Protein AF-A0A4Q2QPW8-F1 (afdb_monomer)

Structure (mmCIF, N/CA/C/O backbone):
data_AF-A0A4Q2QPW8-F1
#
_entry.id   AF-A0A4Q2QPW8-F1
#
loop_
_atom_site.group_PDB
_atom_site.id
_atom_site.type_symbol
_atom_site.label_atom_id
_atom_site.label_alt_id
_atom_site.label_comp_id
_atom_site.label_asym_id
_atom_site.label_entity_id
_atom_site.label_seq_id
_atom_site.pdbx_PDB_ins_code
_atom_site.Cartn_x
_atom_site.Cartn_y
_atom_site.Cartn_z
_atom_site.occupancy
_atom_site.B_iso_or_equiv
_atom_site.auth_seq_id
_atom_site.auth_comp_id
_atom_site.auth_asym_id
_atom_site.auth_atom_id
_atom_site.pdbx_PDB_model_num
ATOM 1 N N . GLN A 1 1 ? -15.067 -2.708 -13.803 1.00 52.34 1 GLN A N 1
ATOM 2 C CA . GLN A 1 1 ? -14.099 -1.640 -14.146 1.00 52.34 1 GLN A CA 1
ATOM 3 C C . GLN A 1 1 ? -12.640 -2.059 -13.933 1.00 52.34 1 GLN A C 1
ATOM 5 O O . GLN A 1 1 ? -11.863 -1.915 -14.859 1.00 52.34 1 GLN A O 1
ATOM 10 N N . ARG A 1 2 ? -12.245 -2.652 -12.794 1.00 60.88 2 ARG A N 1
ATOM 11 C CA . ARG A 1 2 ? -10.839 -3.057 -12.550 1.00 60.88 2 ARG A CA 1
ATOM 12 C C . ARG A 1 2 ? -10.347 -4.252 -13.390 1.00 60.88 2 ARG A C 1
ATOM 14 O O . ARG A 1 2 ? -9.218 -4.225 -13.860 1.00 60.88 2 ARG A O 1
ATOM 21 N N . LEU A 1 3 ? -11.216 -5.228 -13.690 1.00 66.75 3 LEU A N 1
ATOM 22 C CA . LEU A 1 3 ? -10.905 -6.308 -14.646 1.00 66.75 3 LEU A CA 1
ATOM 23 C C . LEU A 1 3 ? -10.571 -5.753 -16.044 1.00 66.75 3 LEU A C 1
ATOM 25 O O . LEU A 1 3 ? -9.703 -6.279 -16.724 1.00 66.75 3 LEU A O 1
ATOM 29 N N . LEU A 1 4 ? -11.215 -4.650 -16.446 1.00 75.75 4 LEU A N 1
ATOM 30 C CA . LEU A 1 4 ? -10.955 -3.996 -17.733 1.00 75.75 4 LEU A CA 1
ATOM 31 C C . LEU A 1 4 ? -9.576 -3.330 -17.767 1.00 75.75 4 LEU A C 1
ATOM 33 O O . LEU A 1 4 ? -8.960 -3.303 -18.822 1.00 75.75 4 LEU A O 1
ATOM 37 N N . ILE A 1 5 ? -9.074 -2.837 -16.629 1.00 81.75 5 ILE A N 1
ATOM 38 C CA . ILE A 1 5 ? -7.713 -2.288 -16.531 1.00 81.75 5 ILE A CA 1
ATOM 39 C C . ILE A 1 5 ? -6.691 -3.416 -16.688 1.00 81.75 5 ILE A C 1
ATOM 41 O O . ILE A 1 5 ? -5.742 -3.269 -17.447 1.00 81.75 5 ILE A O 1
ATOM 45 N N . LEU A 1 6 ? -6.913 -4.558 -16.029 1.00 81.38 6 LEU A N 1
ATOM 46 C CA . LEU A 1 6 ? -6.023 -5.714 -16.143 1.00 81.38 6 LEU A CA 1
ATOM 47 C C . LEU A 1 6 ? -6.029 -6.293 -17.566 1.00 81.38 6 LEU A C 1
ATOM 49 O O . LEU A 1 6 ? -4.974 -6.503 -18.153 1.00 81.38 6 LEU A O 1
ATOM 53 N N . VAL A 1 7 ? -7.214 -6.499 -18.146 1.00 85.00 7 VAL A N 1
ATOM 54 C CA . VAL A 1 7 ? -7.362 -6.971 -19.531 1.00 85.00 7 VAL A CA 1
ATOM 55 C C . VAL A 1 7 ? -6.758 -5.961 -20.507 1.00 85.00 7 VAL A C 1
ATOM 57 O O . VAL A 1 7 ? -6.032 -6.356 -21.413 1.00 85.00 7 VAL A O 1
ATOM 60 N N . GLY A 1 8 ? -6.989 -4.664 -20.295 1.00 86.50 8 GLY A N 1
ATOM 61 C CA . GLY A 1 8 ? -6.389 -3.595 -21.091 1.00 86.50 8 GLY A CA 1
ATOM 62 C C . GLY A 1 8 ? -4.863 -3.601 -21.025 1.00 86.50 8 GLY A C 1
ATOM 63 O O . GLY A 1 8 ? -4.219 -3.508 -22.064 1.00 86.50 8 GLY A O 1
ATOM 64 N N . LEU A 1 9 ? -4.283 -3.788 -19.836 1.00 88.81 9 LEU A N 1
ATOM 65 C CA . LEU A 1 9 ? -2.837 -3.916 -19.647 1.00 88.81 9 LEU A CA 1
ATOM 66 C C . LEU A 1 9 ? -2.285 -5.143 -20.385 1.00 88.81 9 LEU A C 1
ATOM 68 O O . LEU A 1 9 ? -1.299 -5.026 -21.103 1.00 88.81 9 LEU A O 1
ATOM 72 N N . ILE A 1 10 ? -2.940 -6.302 -20.255 1.00 88.19 10 ILE A N 1
ATOM 73 C CA . ILE A 1 10 ? -2.531 -7.543 -20.932 1.00 88.19 10 ILE A CA 1
ATOM 74 C C . ILE A 1 10 ? -2.551 -7.348 -22.450 1.00 88.19 10 ILE A C 1
ATOM 76 O O . ILE A 1 10 ? -1.565 -7.640 -23.123 1.00 88.19 10 ILE A O 1
ATOM 80 N N . VAL A 1 11 ? -3.649 -6.817 -22.991 1.00 89.62 11 VAL A N 1
ATOM 81 C CA . VAL A 1 11 ? -3.797 -6.571 -24.431 1.00 89.62 11 VAL A CA 1
ATOM 82 C C . VAL A 1 11 ? -2.776 -5.542 -24.917 1.00 89.62 11 VAL A C 1
ATOM 84 O O . VAL A 1 11 ? -2.164 -5.751 -25.961 1.00 89.62 11 VAL A O 1
ATOM 87 N N . ALA A 1 12 ? -2.533 -4.473 -24.156 1.00 86.38 12 ALA A N 1
ATOM 88 C CA . ALA A 1 12 ? -1.522 -3.473 -24.484 1.00 86.38 12 ALA A CA 1
ATOM 89 C C . ALA A 1 12 ? -0.106 -4.068 -24.494 1.00 86.38 12 ALA A C 1
ATOM 91 O O . ALA A 1 12 ? 0.646 -3.822 -25.434 1.00 86.38 12 ALA A O 1
ATOM 92 N N . CYS A 1 13 ? 0.248 -4.895 -23.506 1.00 85.06 13 CYS A N 1
ATOM 93 C CA . CYS A 1 13 ? 1.533 -5.593 -23.469 1.00 85.06 13 CYS A CA 1
ATOM 94 C C . CYS A 1 13 ? 1.696 -6.566 -24.643 1.00 85.06 13 CYS A C 1
ATOM 96 O O . CYS A 1 13 ? 2.769 -6.616 -25.241 1.00 85.06 13 CYS A O 1
ATOM 98 N N . LEU A 1 14 ? 0.643 -7.308 -25.003 1.00 84.81 14 LEU A N 1
ATOM 99 C CA . LEU A 1 14 ? 0.661 -8.222 -26.148 1.00 84.81 14 LEU A CA 1
ATOM 100 C C . LEU A 1 14 ? 0.818 -7.467 -27.470 1.00 84.81 14 LEU A C 1
ATOM 102 O O . LEU A 1 14 ? 1.678 -7.819 -28.273 1.00 84.81 14 LEU A O 1
ATOM 106 N N . LEU A 1 15 ? 0.036 -6.406 -27.682 1.00 84.88 15 LEU A N 1
ATOM 107 C CA . LEU A 1 15 ? 0.140 -5.562 -28.873 1.00 84.88 15 LEU A CA 1
ATOM 108 C C . LEU A 1 15 ? 1.519 -4.914 -28.975 1.00 84.88 15 LEU A C 1
ATOM 110 O O . LEU A 1 15 ? 2.126 -4.968 -30.040 1.00 84.88 15 LEU A O 1
ATOM 114 N N . TYR A 1 16 ? 2.039 -4.358 -27.877 1.00 83.62 16 TYR A N 1
ATOM 115 C CA . TYR A 1 16 ? 3.383 -3.789 -27.840 1.00 83.62 16 TYR A CA 1
ATOM 116 C C . TYR A 1 16 ? 4.436 -4.841 -28.189 1.00 83.62 16 TYR A C 1
ATOM 118 O O . TYR A 1 16 ? 5.252 -4.598 -29.069 1.00 83.62 16 TYR A O 1
ATOM 126 N N . GLY A 1 17 ? 4.372 -6.028 -27.578 1.00 81.69 17 GLY A N 1
ATOM 127 C CA . GLY A 1 17 ? 5.286 -7.131 -27.872 1.00 81.69 17 GLY A CA 1
ATOM 128 C C . GLY A 1 17 ? 5.238 -7.582 -29.334 1.00 81.69 17 GLY A C 1
ATOM 129 O O . GLY A 1 17 ? 6.283 -7.823 -29.926 1.00 81.69 17 GLY A O 1
ATOM 130 N N . VAL A 1 18 ? 4.056 -7.643 -29.955 1.00 82.25 18 VAL A N 1
ATOM 131 C CA . VAL A 1 18 ? 3.920 -7.961 -31.389 1.00 82.25 18 VAL A CA 1
ATOM 132 C C . VAL A 1 18 ? 4.489 -6.833 -32.256 1.00 82.25 18 VAL A C 1
ATOM 134 O O . VAL A 1 18 ? 5.262 -7.088 -33.178 1.00 82.25 18 VAL A O 1
ATOM 137 N N . MET A 1 19 ? 4.160 -5.576 -31.954 1.00 79.50 19 MET A N 1
ATOM 138 C CA . MET A 1 19 ? 4.616 -4.420 -32.734 1.00 79.50 19 MET A CA 1
ATOM 139 C C . MET A 1 19 ? 6.139 -4.227 -32.659 1.00 79.50 19 MET A C 1
ATOM 141 O O . MET A 1 19 ? 6.755 -3.854 -33.657 1.00 79.50 19 MET A O 1
ATOM 145 N N . THR A 1 20 ? 6.765 -4.501 -31.511 1.00 80.69 20 THR A N 1
ATOM 146 C CA . THR A 1 20 ? 8.213 -4.319 -31.330 1.00 80.69 20 THR A CA 1
ATOM 147 C C . THR A 1 20 ? 9.033 -5.555 -31.691 1.00 80.69 20 THR A C 1
ATOM 149 O O . THR A 1 20 ? 10.060 -5.399 -32.345 1.00 80.69 20 THR A O 1
ATOM 152 N N . ASN A 1 21 ? 8.591 -6.773 -31.350 1.00 73.81 21 ASN A N 1
ATOM 153 C CA . ASN A 1 21 ? 9.359 -7.997 -31.629 1.00 73.81 21 ASN A CA 1
ATOM 154 C C . ASN A 1 21 ? 9.113 -8.571 -33.036 1.00 73.81 21 ASN A C 1
ATOM 156 O O . ASN A 1 21 ? 10.016 -9.196 -33.582 1.00 73.81 21 ASN A O 1
ATOM 160 N N . VAL A 1 22 ? 7.918 -8.392 -33.623 1.00 73.12 22 VAL A N 1
ATOM 161 C CA . VAL A 1 22 ? 7.575 -8.953 -34.951 1.00 73.12 22 VAL A CA 1
ATOM 162 C C . VAL A 1 22 ? 7.694 -7.906 -36.056 1.00 73.12 22 VAL A C 1
ATOM 164 O O . VAL A 1 22 ? 8.237 -8.194 -37.118 1.00 73.12 22 VAL A O 1
ATOM 167 N N . LEU A 1 23 ? 7.196 -6.689 -35.818 1.00 73.31 23 LEU A N 1
ATOM 168 C CA . LEU A 1 23 ? 7.156 -5.624 -36.833 1.00 73.31 23 LEU A CA 1
ATOM 169 C C . LEU A 1 23 ? 8.346 -4.652 -36.750 1.00 73.31 23 LEU A C 1
ATOM 171 O O . LEU A 1 23 ? 8.498 -3.808 -37.629 1.00 73.31 23 LEU A O 1
ATOM 175 N N . GLY A 1 24 ? 9.197 -4.769 -35.724 1.00 73.69 24 GLY A N 1
ATOM 176 C CA . GLY A 1 24 ? 10.425 -3.979 -35.582 1.00 73.69 24 GLY A CA 1
ATOM 177 C C . GLY A 1 24 ? 10.204 -2.479 -35.354 1.00 73.69 24 GLY A C 1
ATOM 178 O O . GLY A 1 24 ? 11.144 -1.696 -35.466 1.00 73.69 24 GLY A O 1
ATOM 179 N N . LEU A 1 25 ? 8.980 -2.055 -35.022 1.00 71.56 25 LEU A N 1
ATOM 180 C CA . LEU A 1 25 ? 8.596 -0.644 -34.875 1.00 71.56 25 LEU A CA 1
ATOM 181 C C . LEU A 1 25 ? 8.960 -0.059 -33.494 1.00 71.56 25 LEU A C 1
ATOM 183 O O . LEU A 1 25 ? 8.239 0.777 -32.952 1.00 71.56 25 LEU A O 1
ATOM 187 N N . GLY A 1 26 ? 10.073 -0.493 -32.895 1.00 69.56 26 GLY A N 1
ATOM 188 C CA . GLY A 1 26 ? 10.532 0.005 -31.598 1.00 69.56 26 GLY A CA 1
ATOM 189 C C . GLY A 1 26 ? 11.541 -0.907 -30.906 1.00 69.56 26 GLY A C 1
ATOM 190 O O . GLY A 1 26 ? 12.063 -1.852 -31.492 1.00 69.56 26 GLY A O 1
ATOM 191 N N . LYS A 1 27 ? 11.823 -0.619 -29.631 1.00 74.81 27 LYS A N 1
ATOM 192 C CA . LYS A 1 27 ? 12.703 -1.452 -28.804 1.00 74.81 27 LYS A CA 1
ATOM 193 C C . LYS A 1 27 ? 11.989 -2.758 -28.446 1.00 74.81 27 LYS A C 1
ATOM 195 O O . LYS A 1 27 ? 10.912 -2.724 -27.856 1.00 74.81 27 LYS A O 1
ATOM 200 N N . ALA A 1 28 ? 12.605 -3.881 -28.808 1.00 74.62 28 ALA A N 1
ATOM 201 C CA . ALA A 1 28 ? 12.126 -5.216 -28.474 1.00 74.62 28 ALA A CA 1
ATOM 202 C C . ALA A 1 28 ? 11.927 -5.381 -26.959 1.00 74.62 28 ALA A C 1
ATOM 204 O O . ALA A 1 28 ? 12.657 -4.792 -26.154 1.00 74.62 28 ALA A O 1
ATOM 205 N N . VAL A 1 29 ? 10.940 -6.194 -26.578 1.00 76.94 29 VAL A N 1
ATOM 206 C CA . VAL A 1 29 ? 10.729 -6.559 -25.173 1.00 76.94 29 VAL A CA 1
ATOM 207 C C . VAL A 1 29 ? 11.902 -7.427 -24.732 1.00 76.94 29 VAL A C 1
ATOM 209 O O . VAL A 1 29 ? 12.106 -8.522 -25.251 1.00 76.94 29 VAL A O 1
ATOM 212 N N . ASP A 1 30 ? 12.684 -6.919 -23.786 1.00 78.75 30 ASP A N 1
ATOM 213 C CA . ASP A 1 30 ? 13.869 -7.602 -23.287 1.00 78.75 30 ASP A CA 1
ATOM 214 C C . ASP A 1 30 ? 13.494 -8.612 -22.193 1.00 78.75 30 ASP A C 1
ATOM 216 O O . ASP A 1 30 ? 13.162 -8.246 -21.064 1.00 78.75 30 ASP A O 1
ATOM 220 N N . TYR A 1 31 ? 13.538 -9.897 -22.544 1.00 80.25 31 TYR A N 1
ATOM 221 C CA . TYR A 1 31 ? 13.257 -11.005 -21.629 1.00 80.25 31 TYR A CA 1
ATOM 222 C C . TYR A 1 31 ? 14.502 -11.522 -20.897 1.00 80.25 31 TYR A C 1
ATOM 224 O O . TYR A 1 31 ? 14.376 -12.429 -20.072 1.00 80.25 31 TYR A O 1
ATOM 232 N N . THR A 1 32 ? 15.689 -10.959 -21.150 1.00 82.62 32 THR A N 1
ATOM 233 C CA . THR A 1 32 ? 16.941 -11.438 -20.537 1.00 82.62 32 THR A CA 1
ATOM 234 C C . THR A 1 32 ? 16.912 -11.348 -19.010 1.00 82.62 32 THR A C 1
ATOM 236 O O . THR A 1 32 ? 17.363 -12.260 -18.320 1.00 82.62 32 THR A O 1
ATOM 239 N N . LEU A 1 33 ? 16.293 -10.299 -18.462 1.00 78.81 33 LEU A N 1
ATOM 240 C CA . LEU A 1 33 ? 16.082 -10.132 -17.020 1.00 78.81 33 LEU A CA 1
ATOM 241 C C . LEU A 1 33 ? 15.229 -11.250 -16.408 1.00 78.81 33 LEU A C 1
ATOM 243 O O . LEU A 1 33 ? 15.482 -11.650 -15.277 1.00 78.81 33 LEU A O 1
ATOM 247 N N . VAL A 1 34 ? 14.249 -11.775 -17.148 1.00 83.81 34 VAL A N 1
ATOM 248 C CA . VAL A 1 34 ? 13.392 -12.877 -16.683 1.00 83.81 34 VAL A CA 1
ATOM 249 C C . VAL A 1 34 ? 14.124 -14.211 -16.803 1.00 83.81 34 VAL A C 1
ATOM 251 O O . VAL A 1 34 ? 14.048 -15.025 -15.890 1.00 83.81 34 VAL A O 1
ATOM 254 N N . SER A 1 35 ? 14.876 -14.431 -17.888 1.00 81.56 35 SER A N 1
ATOM 255 C CA . SER A 1 35 ? 15.645 -15.671 -18.071 1.00 81.56 35 SER A CA 1
ATOM 256 C C . SER A 1 35 ? 16.818 -15.804 -17.099 1.00 81.56 35 SER A C 1
ATOM 258 O O . SER A 1 35 ? 17.218 -16.919 -16.779 1.00 81.56 35 SER A O 1
ATOM 260 N N . HIS A 1 36 ? 17.375 -14.680 -16.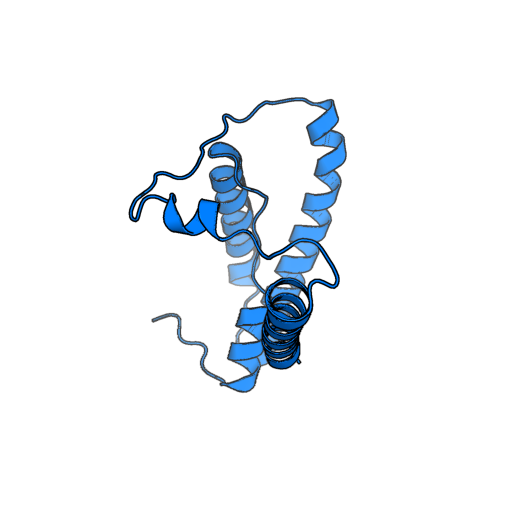640 1.00 84.88 36 HIS A N 1
ATOM 261 C CA . HIS A 1 36 ? 18.453 -14.645 -15.649 1.00 84.88 36 HIS A CA 1
ATOM 262 C C . HIS A 1 36 ? 17.961 -14.468 -14.208 1.00 84.88 36 HIS A C 1
ATOM 264 O O . HIS A 1 36 ? 18.775 -14.510 -13.284 1.00 84.88 36 HIS A O 1
ATOM 270 N N . ALA A 1 37 ? 16.655 -14.284 -13.992 1.00 83.88 37 ALA A N 1
ATOM 271 C CA . ALA A 1 37 ? 16.103 -14.208 -12.650 1.00 83.88 37 ALA A CA 1
ATOM 272 C C . ALA A 1 37 ? 16.226 -15.568 -11.950 1.00 83.88 37 ALA A C 1
ATOM 274 O O . ALA A 1 37 ? 15.885 -16.616 -12.501 1.00 83.88 37 ALA A O 1
ATOM 275 N N . ALA A 1 38 ? 16.700 -15.551 -10.707 1.00 84.06 38 ALA A N 1
ATOM 276 C CA . ALA A 1 38 ? 16.690 -16.742 -9.878 1.00 84.06 38 ALA A CA 1
ATOM 277 C C . ALA A 1 38 ? 15.242 -17.135 -9.551 1.00 84.06 38 ALA A C 1
ATOM 279 O O . ALA A 1 38 ? 14.422 -16.285 -9.206 1.00 84.06 38 ALA A O 1
ATOM 280 N N . TRP A 1 39 ? 14.948 -18.437 -9.591 1.00 84.75 39 TRP A N 1
ATOM 281 C CA . TRP A 1 39 ? 13.654 -18.976 -9.153 1.00 84.75 39 TRP A CA 1
ATOM 282 C C . TRP A 1 39 ? 13.362 -18.662 -7.680 1.00 84.75 39 TRP A C 1
ATOM 284 O O . TRP A 1 39 ? 12.206 -18.521 -7.292 1.00 84.75 39 TRP A O 1
ATOM 294 N N . PHE A 1 40 ? 14.418 -18.515 -6.875 1.00 86.69 40 PHE A N 1
ATOM 295 C CA . PHE A 1 40 ? 14.355 -18.081 -5.487 1.00 86.69 40 PHE A CA 1
ATOM 296 C C . PHE A 1 40 ? 15.338 -16.934 -5.274 1.00 86.69 40 PHE A C 1
ATOM 298 O O . PHE A 1 40 ? 16.531 -17.071 -5.543 1.00 86.69 40 PHE A O 1
ATOM 305 N N . GLY A 1 41 ? 14.835 -15.810 -4.775 1.00 82.69 41 GLY A N 1
ATOM 306 C CA . GLY A 1 41 ? 15.630 -14.639 -4.435 1.00 82.69 41 GLY A CA 1
ATOM 307 C C . GLY A 1 41 ? 15.129 -14.027 -3.136 1.00 82.69 41 GLY A C 1
ATOM 308 O O . GLY A 1 41 ? 13.935 -14.077 -2.838 1.00 82.69 41 GLY A O 1
ATOM 309 N N . LEU A 1 42 ? 16.047 -13.464 -2.356 1.00 84.62 42 LEU A N 1
ATOM 310 C CA . LEU A 1 42 ? 15.675 -12.634 -1.218 1.00 84.62 42 LEU A CA 1
ATOM 311 C C . LEU A 1 42 ? 15.311 -11.231 -1.719 1.00 84.62 42 LEU A C 1
ATOM 313 O O . LEU A 1 42 ? 15.959 -10.733 -2.645 1.00 84.62 42 LEU A O 1
ATOM 317 N N . PRO A 1 43 ? 14.291 -10.586 -1.131 1.00 83.12 43 PRO A N 1
ATOM 318 C CA . PRO A 1 43 ? 13.975 -9.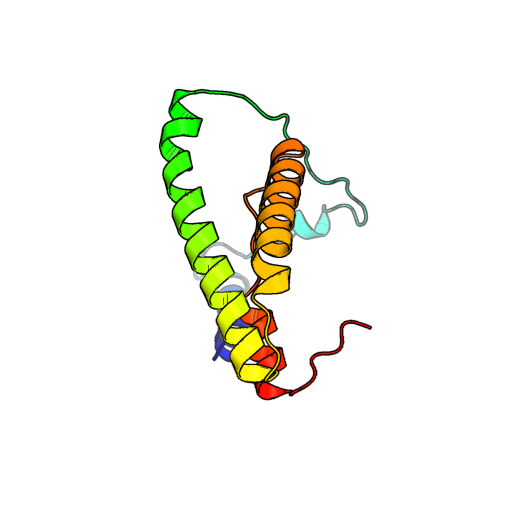208 -1.463 1.00 83.12 43 PRO A CA 1
ATOM 319 C C . PRO A 1 43 ? 15.133 -8.291 -1.062 1.00 83.12 43 PRO A C 1
ATOM 321 O O . PRO A 1 43 ? 15.881 -8.566 -0.121 1.00 83.12 43 PRO A O 1
ATOM 324 N N . HIS A 1 44 ? 15.279 -7.186 -1.786 1.00 85.25 44 HIS A N 1
ATOM 325 C CA . HIS A 1 44 ? 16.264 -6.175 -1.442 1.00 85.25 44 HIS A CA 1
ATOM 326 C C . HIS A 1 44 ? 15.791 -5.400 -0.211 1.00 85.25 44 HIS A C 1
ATOM 328 O O . HIS A 1 44 ? 14.756 -4.735 -0.249 1.00 85.25 44 HIS A O 1
ATOM 334 N N . PHE A 1 45 ? 16.566 -5.472 0.866 1.00 88.88 45 PHE A N 1
ATOM 335 C CA . PHE A 1 45 ? 16.301 -4.740 2.096 1.00 88.88 45 PHE A CA 1
ATOM 336 C C . PHE A 1 45 ? 17.034 -3.405 2.079 1.00 88.88 45 PHE A C 1
ATOM 338 O O . PHE A 1 45 ? 18.215 -3.342 1.739 1.00 88.88 45 PHE A O 1
ATOM 345 N N . SER A 1 46 ? 16.342 -2.343 2.482 1.00 88.44 46 SER A N 1
ATOM 346 C CA . SER A 1 46 ? 16.949 -1.023 2.654 1.00 88.44 46 SER A CA 1
ATOM 347 C C . SER A 1 46 ? 16.853 -0.614 4.113 1.00 88.44 46 SER A C 1
ATOM 349 O O . SER A 1 46 ? 15.797 -0.728 4.731 1.00 88.44 46 SER A O 1
ATOM 351 N N . THR A 1 47 ? 17.959 -0.129 4.673 1.00 88.25 47 THR A N 1
ATOM 352 C CA . THR A 1 47 ? 17.981 0.346 6.057 1.00 88.25 47 THR A CA 1
ATOM 353 C C . THR A 1 47 ? 17.249 1.685 6.173 1.00 88.25 47 THR A C 1
ATOM 355 O O . THR A 1 47 ? 17.450 2.553 5.318 1.00 88.25 47 THR A O 1
ATOM 358 N N . PRO A 1 48 ? 16.457 1.905 7.233 1.00 86.50 48 PRO A N 1
ATOM 359 C CA . PRO A 1 48 ? 15.762 3.168 7.433 1.00 86.50 48 PRO A CA 1
ATOM 360 C C . PRO A 1 48 ? 16.766 4.293 7.721 1.00 86.50 48 PRO A C 1
ATOM 362 O O . PRO A 1 48 ? 17.631 4.165 8.587 1.00 86.50 48 PRO A O 1
ATOM 365 N N . ALA A 1 49 ? 16.633 5.410 7.004 1.00 88.12 49 ALA A N 1
ATOM 366 C CA . ALA A 1 49 ? 17.410 6.624 7.229 1.00 88.12 49 ALA A CA 1
ATOM 367 C C . ALA A 1 49 ? 16.494 7.730 7.766 1.00 88.12 49 ALA A C 1
ATOM 369 O O . ALA A 1 49 ? 15.498 8.090 7.138 1.00 88.12 49 ALA A O 1
ATOM 370 N N . PHE A 1 50 ? 16.840 8.287 8.925 1.00 89.25 50 PHE A N 1
ATOM 371 C CA . PHE A 1 50 ? 16.044 9.325 9.574 1.00 89.25 50 PHE A CA 1
ATOM 372 C C . PHE A 1 50 ? 16.559 10.706 9.179 1.00 89.25 50 PHE A C 1
ATOM 374 O O . PHE A 1 50 ? 17.585 11.171 9.671 1.00 89.25 50 PHE A O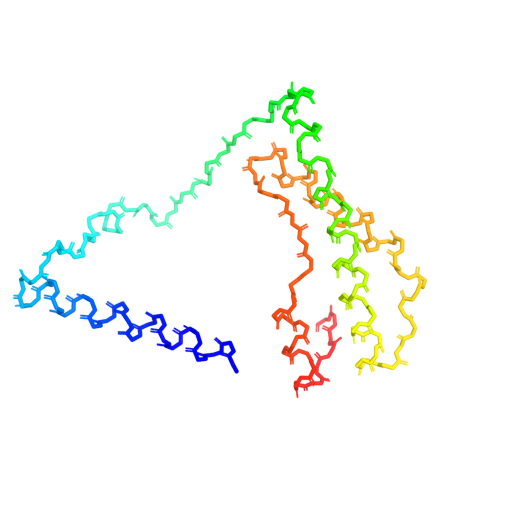 1
ATOM 381 N N . ASN A 1 51 ? 15.831 11.368 8.282 1.00 93.56 51 ASN A N 1
ATOM 382 C CA . ASN A 1 51 ? 16.077 12.753 7.900 1.00 93.56 51 ASN A CA 1
ATOM 383 C C . ASN A 1 51 ? 14.846 13.593 8.258 1.00 93.56 51 ASN A C 1
ATOM 385 O O . ASN A 1 51 ? 13.785 13.427 7.660 1.00 93.56 51 ASN A O 1
ATOM 389 N N . GLY A 1 52 ? 14.992 14.509 9.219 1.00 92.88 52 GLY A N 1
ATOM 390 C CA . GLY A 1 52 ? 13.874 15.317 9.719 1.00 92.88 52 GLY A CA 1
ATOM 391 C C . GLY A 1 52 ? 13.186 16.159 8.639 1.00 92.88 52 GLY A C 1
ATOM 392 O O . GLY A 1 52 ? 11.967 16.305 8.663 1.00 92.88 52 GLY A O 1
ATOM 393 N N . GLN A 1 53 ? 13.936 16.651 7.650 1.00 94.75 53 GLN A N 1
ATOM 394 C CA . GLN A 1 53 ? 13.389 17.438 6.546 1.00 94.75 53 GLN A CA 1
ATOM 395 C C . GLN A 1 53 ? 12.546 16.561 5.606 1.00 94.75 53 GLN A C 1
ATOM 397 O O . GLN A 1 53 ? 11.424 16.927 5.261 1.00 94.75 53 GLN A O 1
ATOM 402 N N . ALA A 1 54 ? 13.036 15.365 5.261 1.00 91.44 54 ALA A N 1
ATOM 403 C CA . ALA A 1 54 ? 12.274 14.387 4.480 1.00 91.44 54 ALA A CA 1
ATOM 404 C C . ALA A 1 54 ? 11.015 13.906 5.224 1.00 91.44 54 ALA A C 1
ATOM 406 O O . ALA A 1 54 ? 9.946 13.783 4.628 1.00 91.44 54 ALA A O 1
ATOM 407 N N . MET A 1 55 ? 11.116 13.694 6.539 1.00 91.19 55 MET A N 1
ATOM 408 C CA . MET A 1 55 ? 9.980 13.297 7.373 1.00 91.19 55 MET A CA 1
ATOM 409 C C . MET A 1 55 ? 8.891 14.371 7.401 1.00 91.19 55 MET A C 1
ATOM 411 O O . MET A 1 55 ? 7.724 14.034 7.241 1.00 91.19 55 MET A O 1
ATOM 415 N N . MET A 1 56 ? 9.246 15.653 7.547 1.00 94.25 56 MET A N 1
ATOM 416 C CA . MET A 1 56 ? 8.260 16.744 7.515 1.00 94.25 56 MET A CA 1
ATOM 417 C C . MET A 1 56 ? 7.568 16.879 6.157 1.00 94.25 56 MET A C 1
ATOM 419 O O . MET A 1 56 ? 6.385 17.204 6.118 1.00 94.25 56 MET A O 1
ATOM 423 N N . LEU A 1 57 ? 8.272 16.608 5.053 1.00 93.88 57 LEU A N 1
ATOM 424 C CA . LEU A 1 57 ? 7.677 16.625 3.713 1.00 93.88 57 LEU A CA 1
ATOM 425 C C . LEU A 1 57 ? 6.652 15.500 3.516 1.00 93.88 57 LEU A C 1
ATOM 427 O O . LEU A 1 57 ? 5.647 1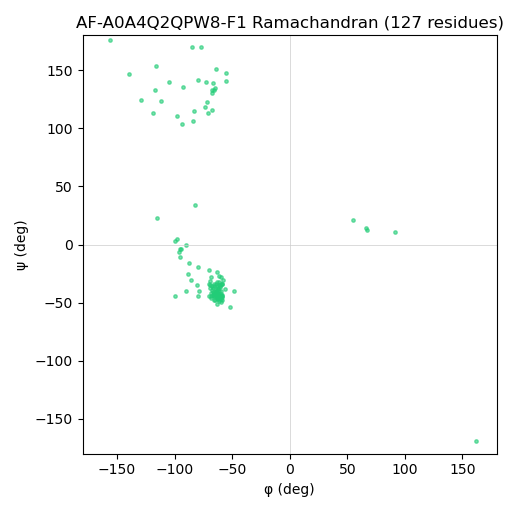5.702 2.840 1.00 93.88 57 LEU A O 1
ATOM 431 N N . ILE A 1 58 ? 6.890 14.328 4.111 1.00 90.44 58 ILE A N 1
ATOM 432 C CA . ILE A 1 58 ? 6.010 13.155 3.991 1.00 90.44 58 ILE A CA 1
ATOM 433 C C . ILE A 1 58 ? 4.908 13.152 5.063 1.00 90.44 58 ILE A C 1
ATOM 435 O O . ILE A 1 58 ? 3.839 12.593 4.834 1.00 90.44 58 ILE A O 1
ATOM 439 N N . ALA A 1 59 ? 5.115 13.806 6.209 1.00 91.19 59 ALA A N 1
ATOM 440 C CA . ALA A 1 59 ? 4.180 13.816 7.338 1.00 91.19 59 ALA A CA 1
ATOM 441 C C . ALA A 1 59 ? 2.710 14.122 6.968 1.00 91.19 59 ALA A C 1
ATOM 443 O O . ALA A 1 59 ? 1.831 13.434 7.493 1.00 91.19 59 ALA A O 1
ATOM 444 N N . PRO A 1 60 ? 2.391 15.060 6.049 1.00 91.75 60 PRO A N 1
ATOM 445 C CA . PRO A 1 60 ? 1.006 15.318 5.648 1.00 91.75 60 PRO A CA 1
ATOM 446 C C . PRO A 1 60 ? 0.304 14.111 5.008 1.00 91.75 60 PRO A C 1
ATOM 448 O O . PRO A 1 60 ? -0.912 13.978 5.130 1.00 91.75 60 PRO A O 1
ATOM 451 N N . VAL A 1 61 ? 1.050 13.200 4.371 1.00 90.00 61 VAL A N 1
ATOM 452 C CA . VAL A 1 61 ? 0.499 11.984 3.747 1.00 90.00 61 VAL A CA 1
ATOM 453 C C . VAL A 1 61 ? -0.172 11.088 4.789 1.00 90.00 61 VAL A C 1
ATOM 455 O O . VAL A 1 61 ? -1.193 10.474 4.496 1.00 90.00 61 VAL A O 1
ATOM 458 N N . ALA A 1 62 ? 0.319 11.075 6.033 1.00 87.75 62 ALA A N 1
ATOM 459 C CA . ALA A 1 62 ? -0.300 10.303 7.109 1.00 87.75 62 ALA A CA 1
ATOM 460 C C . ALA A 1 62 ? -1.753 10.734 7.379 1.00 87.75 62 ALA A C 1
ATOM 462 O O . ALA A 1 62 ? -2.602 9.894 7.665 1.00 87.75 62 ALA A O 1
ATOM 463 N N . VAL A 1 63 ? -2.071 12.025 7.231 1.00 89.12 63 VAL A N 1
ATOM 464 C CA . VAL A 1 63 ? -3.444 12.533 7.395 1.00 89.12 63 VAL A CA 1
ATOM 465 C C . VAL A 1 63 ? -4.357 12.004 6.287 1.00 89.12 63 VAL A C 1
ATOM 467 O O . VAL A 1 63 ? -5.498 11.626 6.555 1.00 89.12 63 VAL A O 1
ATOM 470 N N . ILE A 1 64 ? -3.842 11.929 5.055 1.00 91.19 64 ILE A N 1
ATOM 471 C CA . ILE A 1 64 ? -4.564 11.375 3.902 1.00 91.19 64 ILE A CA 1
ATOM 472 C C . ILE A 1 64 ? -4.868 9.892 4.140 1.00 91.19 64 ILE A C 1
ATOM 474 O O . ILE A 1 64 ? -6.013 9.480 3.975 1.00 91.19 64 ILE A O 1
ATOM 478 N N . LEU A 1 65 ? -3.882 9.123 4.611 1.00 87.62 65 LEU A N 1
ATOM 479 C CA . LEU A 1 65 ? -4.041 7.694 4.906 1.00 87.62 65 LEU A CA 1
ATOM 480 C C . LEU A 1 65 ? -5.079 7.436 6.008 1.00 87.62 65 LEU A C 1
ATOM 482 O O . LEU A 1 65 ? -5.879 6.509 5.904 1.00 87.62 65 LEU A O 1
ATOM 486 N N . VAL A 1 66 ? -5.132 8.280 7.045 1.00 88.25 66 VAL A N 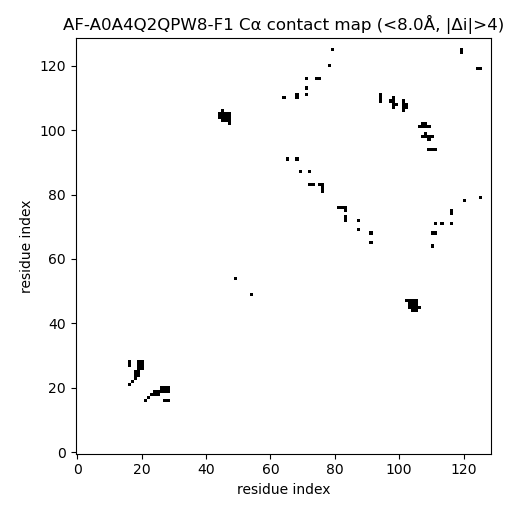1
ATOM 487 C CA . VAL A 1 66 ? -6.165 8.170 8.092 1.00 88.25 66 VAL A CA 1
ATOM 488 C C . VAL A 1 66 ? -7.561 8.420 7.518 1.00 88.25 66 VAL A C 1
ATOM 490 O O . VAL A 1 66 ? -8.493 7.672 7.822 1.00 88.25 66 VAL A O 1
ATOM 493 N N . ALA A 1 67 ? -7.718 9.445 6.674 1.00 90.06 67 ALA A N 1
ATOM 494 C CA . ALA A 1 67 ? -8.991 9.729 6.015 1.00 90.06 67 ALA A CA 1
ATOM 495 C C . ALA A 1 67 ? -9.410 8.597 5.057 1.00 90.06 67 ALA A C 1
ATOM 497 O O . ALA A 1 67 ? -10.581 8.212 5.029 1.00 90.06 67 ALA A O 1
ATOM 498 N N . GLU A 1 68 ? -8.458 8.025 4.320 1.00 90.19 68 GLU A N 1
ATOM 499 C CA . GLU A 1 68 ? -8.671 6.885 3.427 1.00 90.19 68 GLU A CA 1
ATOM 500 C C . GLU A 1 68 ? -9.117 5.636 4.199 1.00 90.19 68 GLU A C 1
ATOM 502 O O . GLU A 1 68 ? -10.160 5.049 3.897 1.00 90.19 68 GLU A O 1
ATOM 507 N N . ASN A 1 69 ? -8.390 5.267 5.254 1.00 88.75 69 ASN A N 1
ATOM 508 C CA . ASN A 1 69 ? -8.699 4.089 6.058 1.00 88.75 69 ASN A CA 1
ATOM 509 C C . ASN A 1 69 ? -10.040 4.242 6.808 1.00 88.75 69 ASN A C 1
ATOM 511 O O . 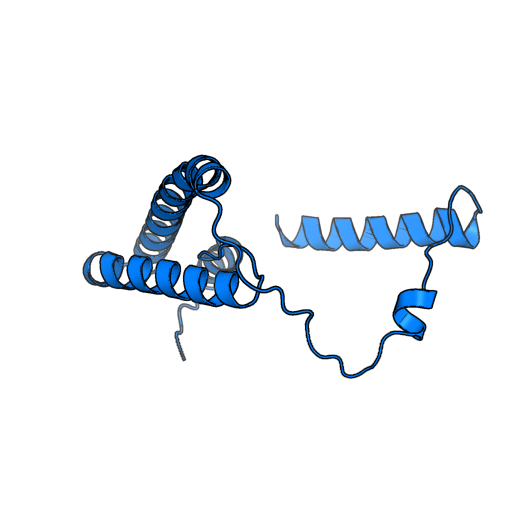ASN A 1 69 ? -10.817 3.290 6.914 1.00 88.75 69 ASN A O 1
ATOM 515 N N . LEU A 1 70 ? -10.392 5.463 7.236 1.00 89.44 70 LEU A N 1
ATOM 516 C CA . LEU A 1 70 ? -11.731 5.771 7.750 1.00 89.44 70 LEU A CA 1
ATOM 517 C C . LEU A 1 70 ? -12.816 5.506 6.695 1.00 89.44 70 LEU A C 1
ATOM 519 O O . LEU A 1 70 ? -13.826 4.862 6.993 1.00 89.44 70 LEU A O 1
ATOM 523 N N . GLY A 1 71 ? -12.609 5.982 5.464 1.00 88.94 71 GLY A N 1
ATOM 524 C CA . GLY A 1 71 ? -13.523 5.755 4.345 1.00 88.94 71 GLY A CA 1
ATOM 525 C C . GLY A 1 71 ? -13.721 4.267 4.054 1.00 88.94 71 GLY A C 1
ATOM 526 O O . GLY A 1 71 ? -14.856 3.805 3.915 1.00 88.94 71 GLY A O 1
ATOM 527 N N . HIS A 1 72 ? -12.635 3.494 4.055 1.00 89.81 72 HIS A N 1
ATOM 528 C CA . HIS A 1 72 ? -12.659 2.044 3.869 1.00 89.81 72 HIS A CA 1
ATOM 529 C C . HIS A 1 72 ? -13.456 1.320 4.959 1.00 89.81 72 HIS A C 1
ATOM 531 O O . HIS A 1 72 ? -14.311 0.488 4.645 1.00 89.81 72 HIS A O 1
ATOM 537 N N . LEU A 1 73 ? -13.262 1.672 6.231 1.00 88.12 73 LEU A N 1
ATOM 538 C CA . LEU A 1 73 ? -14.007 1.068 7.338 1.00 88.12 73 LEU A CA 1
ATOM 539 C C . LEU A 1 73 ? -15.496 1.410 7.300 1.00 88.12 73 LEU A C 1
ATOM 541 O O . LEU A 1 73 ? -16.331 0.534 7.529 1.00 88.12 73 LEU A O 1
ATOM 545 N N . LYS A 1 74 ? -15.848 2.657 6.968 1.00 88.31 74 LYS A N 1
ATOM 546 C CA . LYS A 1 74 ? -17.252 3.064 6.816 1.00 88.31 74 LYS A CA 1
ATOM 547 C C . LYS A 1 74 ? -17.918 2.374 5.625 1.00 88.31 74 LYS A C 1
ATOM 549 O O . LYS A 1 74 ? -19.069 1.959 5.745 1.00 88.31 74 LYS A O 1
ATOM 554 N N . ALA A 1 75 ? -17.198 2.173 4.520 1.00 86.56 75 ALA A N 1
ATOM 555 C CA . ALA A 1 75 ? -17.694 1.393 3.390 1.00 86.56 75 ALA A CA 1
ATOM 556 C C . ALA A 1 75 ? -17.972 -0.064 3.796 1.00 86.56 75 ALA A C 1
ATOM 558 O O . ALA A 1 75 ? -19.058 -0.581 3.537 1.00 86.56 75 ALA A O 1
ATOM 559 N N . VAL A 1 76 ? -17.041 -0.717 4.500 1.00 86.38 76 VAL A N 1
ATOM 560 C CA . VAL A 1 76 ? -17.237 -2.090 4.999 1.00 86.38 76 VAL A CA 1
ATOM 561 C C . VAL A 1 76 ? -18.396 -2.166 5.998 1.00 86.38 76 VAL A C 1
ATOM 563 O O . VAL A 1 76 ? -19.215 -3.081 5.904 1.00 86.38 76 VAL A O 1
ATOM 566 N N . ALA A 1 77 ? -18.525 -1.200 6.911 1.00 87.19 77 ALA A N 1
ATOM 567 C CA . ALA A 1 77 ? -19.651 -1.118 7.844 1.00 87.19 77 ALA A CA 1
ATOM 568 C C . ALA A 1 77 ? -20.998 -1.010 7.110 1.00 87.19 77 ALA A C 1
ATOM 570 O O . ALA A 1 77 ? -21.934 -1.745 7.423 1.00 87.19 77 ALA A O 1
ATOM 571 N N . GLY A 1 78 ? -21.077 -0.154 6.085 1.00 86.12 78 GLY A N 1
ATOM 572 C CA . GLY A 1 78 ? -22.278 0.022 5.266 1.00 86.12 78 GLY A CA 1
ATOM 573 C C . GLY A 1 78 ? -22.679 -1.235 4.488 1.00 86.12 78 GLY A C 1
ATOM 574 O O . GLY A 1 78 ? -23.864 -1.525 4.364 1.00 86.12 78 GLY A O 1
ATOM 575 N N . MET A 1 79 ? -21.708 -2.016 4.008 1.00 86.00 79 MET A N 1
ATOM 576 C CA . MET A 1 79 ? -21.973 -3.248 3.251 1.00 86.00 79 MET A CA 1
ATOM 577 C C . MET A 1 79 ? -22.306 -4.448 4.141 1.00 86.00 79 MET A C 1
ATOM 579 O O . MET A 1 79 ? -23.117 -5.290 3.767 1.00 86.00 79 MET A O 1
ATOM 583 N N . THR A 1 80 ? -21.679 -4.537 5.315 1.00 83.50 80 THR A N 1
ATOM 584 C CA . THR A 1 80 ? -21.883 -5.648 6.259 1.00 83.50 80 THR A CA 1
ATOM 585 C C . THR A 1 80 ? -23.055 -5.420 7.213 1.00 83.50 80 THR A C 1
ATOM 587 O O . THR A 1 80 ? -23.489 -6.364 7.873 1.00 83.50 80 THR A O 1
ATOM 590 N N . GLY A 1 81 ? -23.549 -4.182 7.329 1.00 84.25 81 GLY A N 1
ATOM 591 C CA . GLY A 1 81 ? -24.578 -3.793 8.297 1.00 84.25 81 GLY A CA 1
ATOM 592 C C . GLY A 1 81 ? -24.112 -3.864 9.757 1.00 84.25 81 GLY A C 1
ATOM 593 O O . GLY A 1 81 ? -24.937 -3.823 10.668 1.00 84.25 81 GLY A O 1
ATOM 594 N N . ARG A 1 82 ? -22.803 -4.009 10.002 1.00 84.25 82 ARG A N 1
ATOM 595 C CA . ARG A 1 82 ? -22.213 -4.123 11.343 1.00 84.25 82 ARG A CA 1
ATOM 596 C C . ARG A 1 82 ? -21.524 -2.824 11.730 1.00 84.25 82 ARG A C 1
ATOM 598 O O . ARG A 1 82 ? -20.832 -2.214 10.918 1.00 84.25 82 ARG A O 1
ATOM 605 N N . ASN A 1 83 ? -21.674 -2.428 12.992 1.00 87.00 83 ASN A N 1
ATOM 606 C CA . ASN A 1 83 ? -20.974 -1.261 13.512 1.00 87.00 83 ASN A CA 1
ATOM 607 C C . ASN A 1 83 ? -19.471 -1.558 13.650 1.00 87.00 83 ASN A C 1
ATOM 609 O O . ASN A 1 83 ? -19.075 -2.381 14.477 1.00 87.00 83 ASN A O 1
ATOM 613 N N . MET A 1 84 ? -18.652 -0.876 12.847 1.00 85.75 84 MET A N 1
ATOM 614 C CA . MET A 1 84 ? -17.190 -1.004 12.861 1.00 85.75 84 MET A CA 1
ATOM 615 C C . MET A 1 84 ? -16.491 0.060 13.722 1.00 85.75 84 MET A C 1
ATOM 617 O O . MET A 1 84 ? -15.280 -0.024 13.921 1.00 85.75 84 MET A O 1
ATOM 621 N N . ASP A 1 85 ? -17.227 1.021 14.288 1.00 85.56 85 ASP A N 1
ATOM 622 C CA . ASP A 1 85 ? -16.671 2.116 15.096 1.00 85.56 85 ASP A CA 1
ATOM 623 C C . ASP A 1 85 ? -15.835 1.633 16.300 1.00 85.56 85 ASP A C 1
ATOM 625 O O . ASP A 1 85 ? -14.763 2.198 16.535 1.00 85.56 85 ASP A O 1
ATOM 629 N N . PRO A 1 86 ? -16.204 0.545 17.016 1.00 88.38 86 PRO A N 1
ATOM 630 C CA . PRO A 1 86 ? -15.371 0.007 18.097 1.00 88.38 86 PRO A CA 1
ATOM 631 C C . PRO A 1 86 ? -13.999 -0.507 17.633 1.00 88.38 86 PRO A C 1
ATOM 633 O O . PRO A 1 86 ? -13.059 -0.583 18.425 1.00 88.38 86 PRO A O 1
ATOM 636 N N . TYR A 1 87 ? -13.866 -0.875 16.356 1.00 86.12 87 TYR A N 1
ATOM 637 C CA . TYR A 1 87 ? -12.631 -1.416 15.783 1.00 86.12 87 TYR A CA 1
ATOM 638 C C . TYR A 1 87 ? -11.770 -0.348 15.109 1.00 86.12 87 TYR A C 1
ATOM 640 O O . TYR A 1 87 ? -10.608 -0.609 14.809 1.00 86.12 87 TYR A O 1
ATOM 648 N N . MET A 1 88 ? -12.299 0.862 14.919 1.00 85.75 88 MET A N 1
ATOM 649 C CA . MET A 1 88 ? -11.660 1.937 14.161 1.00 85.75 88 MET A CA 1
ATOM 650 C C . MET A 1 88 ? -10.291 2.327 14.735 1.00 85.75 88 MET A C 1
ATOM 652 O O . MET A 1 88 ? -9.307 2.412 14.006 1.00 85.75 88 MET A O 1
ATOM 656 N N . GLY A 1 89 ? -10.190 2.446 16.064 1.00 87.12 89 GLY A N 1
ATOM 657 C CA . GLY A 1 89 ? -8.911 2.712 16.729 1.00 87.12 89 GLY A CA 1
ATOM 658 C C . GLY A 1 89 ? -7.893 1.581 16.545 1.00 87.12 89 GLY A C 1
ATOM 659 O O . GLY A 1 89 ? -6.714 1.837 16.312 1.00 87.12 89 GLY A O 1
ATOM 660 N N . ARG A 1 90 ? -8.344 0.320 16.580 1.00 89.12 90 ARG A N 1
ATOM 661 C CA . ARG A 1 90 ? -7.474 -0.850 16.364 1.00 89.12 90 ARG A CA 1
ATOM 662 C C . ARG A 1 90 ? -7.006 -0.935 14.913 1.00 89.12 90 ARG A C 1
ATOM 664 O O . ARG A 1 90 ? -5.867 -1.322 14.677 1.00 89.12 90 ARG A O 1
ATOM 671 N N . ALA A 1 91 ? -7.856 -0.545 13.967 1.00 87.25 91 ALA A N 1
ATOM 672 C CA . ALA A 1 91 ? -7.522 -0.501 12.551 1.00 87.25 91 ALA A CA 1
ATOM 673 C C . ALA A 1 91 ? -6.444 0.552 12.253 1.00 87.25 91 ALA A C 1
ATOM 675 O O . ALA A 1 91 ? -5.471 0.229 11.581 1.00 87.25 91 ALA A O 1
ATOM 676 N N . PHE A 1 92 ? -6.544 1.762 12.818 1.00 90.19 92 PHE A N 1
ATOM 677 C CA . PHE A 1 92 ? -5.508 2.791 12.641 1.00 90.19 92 PHE A CA 1
ATOM 678 C C . PHE A 1 92 ? -4.169 2.403 13.271 1.00 90.19 92 PHE A C 1
ATOM 680 O O . PHE A 1 92 ? -3.120 2.610 12.665 1.00 90.19 92 PHE A O 1
ATOM 687 N N . VAL A 1 93 ? -4.188 1.802 14.464 1.00 91.19 93 VAL A N 1
ATOM 688 C CA . VAL A 1 93 ? -2.959 1.302 15.099 1.00 91.19 93 VAL A CA 1
ATOM 689 C C . VAL A 1 93 ? -2.347 0.164 14.280 1.00 91.19 93 VAL A C 1
ATOM 691 O O . VAL A 1 93 ? -1.136 0.147 14.080 1.00 91.19 93 VAL A O 1
ATOM 694 N N . GLY A 1 94 ? -3.170 -0.759 13.774 1.00 91.31 94 GLY A N 1
ATOM 695 C CA . GLY A 1 94 ? -2.715 -1.841 12.902 1.00 91.31 94 GLY A CA 1
ATOM 696 C C . GLY A 1 94 ? -2.052 -1.321 11.627 1.00 91.31 94 GLY A C 1
ATOM 697 O O . GLY A 1 94 ? -0.969 -1.779 11.278 1.00 91.31 94 GLY A O 1
ATOM 698 N N . ASP A 1 95 ? -2.656 -0.320 10.987 1.00 90.88 95 ASP A N 1
ATOM 699 C CA . ASP A 1 95 ? -2.144 0.301 9.763 1.00 90.88 95 ASP A CA 1
ATOM 700 C C . ASP A 1 95 ? -0.823 1.052 9.999 1.00 90.88 95 ASP A C 1
ATOM 702 O O . ASP A 1 95 ? 0.151 0.899 9.259 1.00 90.88 95 ASP A O 1
ATOM 706 N N . GLY A 1 96 ? -0.743 1.794 11.108 1.00 90.81 96 GLY A N 1
ATOM 707 C CA . GLY A 1 96 ? 0.481 2.471 11.534 1.00 90.81 96 GLY A CA 1
ATOM 708 C C . GLY A 1 96 ? 1.616 1.494 11.846 1.00 90.81 96 GLY A C 1
ATOM 709 O O . GLY A 1 96 ? 2.746 1.707 11.411 1.00 90.81 96 GLY A O 1
ATOM 710 N N . LEU A 1 97 ? 1.330 0.396 12.555 1.00 93.50 97 LEU A N 1
ATOM 711 C CA . LEU A 1 97 ? 2.320 -0.648 12.844 1.00 93.50 97 LEU A CA 1
ATOM 712 C C . LEU A 1 97 ? 2.779 -1.361 11.573 1.00 93.50 97 LEU A C 1
ATOM 714 O O . LEU A 1 97 ? 3.979 -1.546 11.388 1.00 93.50 97 LEU A O 1
ATOM 718 N N . ALA A 1 98 ? 1.854 -1.709 10.679 1.00 92.00 98 ALA A N 1
ATOM 719 C CA . ALA A 1 98 ? 2.190 -2.315 9.397 1.00 92.00 98 ALA A CA 1
ATOM 720 C C . ALA A 1 98 ? 3.062 -1.376 8.548 1.00 92.00 98 ALA A C 1
ATOM 722 O O . ALA A 1 98 ? 4.052 -1.813 7.967 1.00 92.00 98 ALA A O 1
ATOM 723 N N . THR A 1 99 ? 2.763 -0.075 8.550 1.00 91.69 99 THR A N 1
ATOM 724 C CA . THR A 1 99 ? 3.568 0.946 7.869 1.00 91.69 99 THR A CA 1
ATOM 725 C C . THR A 1 99 ? 4.956 1.099 8.487 1.00 91.69 99 THR A C 1
ATOM 727 O O . THR A 1 99 ? 5.940 1.154 7.752 1.00 91.69 99 THR A O 1
ATOM 730 N N . MET A 1 100 ? 5.075 1.110 9.818 1.00 91.56 100 MET A N 1
ATOM 731 C CA . MET A 1 100 ? 6.375 1.157 10.501 1.00 91.56 100 MET A CA 1
ATOM 732 C C . MET A 1 100 ? 7.228 -0.083 10.202 1.00 91.56 100 MET A C 1
ATOM 734 O O . MET A 1 100 ? 8.427 0.043 9.959 1.00 91.56 100 MET A O 1
ATOM 738 N N . LEU A 1 101 ? 6.615 -1.270 10.182 1.00 92.00 101 LEU A N 1
ATOM 739 C CA . LEU A 1 101 ? 7.290 -2.523 9.837 1.00 92.00 101 LEU A CA 1
ATOM 740 C C . LEU A 1 101 ? 7.690 -2.577 8.360 1.00 92.00 101 LEU A C 1
ATOM 742 O O . LEU A 1 101 ? 8.798 -2.993 8.051 1.00 92.00 101 LEU A O 1
ATOM 746 N N . SER A 1 102 ? 6.824 -2.128 7.450 1.00 90.88 102 SER A N 1
ATOM 747 C CA . SER A 1 102 ? 7.144 -2.021 6.023 1.00 90.88 102 SER A CA 1
ATOM 748 C C . SER A 1 102 ? 8.308 -1.051 5.803 1.00 90.88 102 SER A C 1
ATOM 750 O O . SER A 1 102 ? 9.306 -1.401 5.177 1.00 90.88 102 SER A O 1
ATOM 752 N N . GLY A 1 103 ? 8.247 0.139 6.406 1.00 90.06 103 GLY A N 1
ATOM 753 C CA . GLY A 1 103 ? 9.303 1.145 6.300 1.00 90.06 103 GLY A CA 1
ATOM 754 C C . GLY A 1 103 ? 10.644 0.702 6.892 1.00 90.06 103 GLY A C 1
ATOM 755 O O . GLY A 1 103 ? 11.690 1.073 6.362 1.00 90.06 103 GLY A O 1
ATOM 756 N N . SER A 1 104 ? 10.650 -0.123 7.947 1.00 89.06 104 SER A N 1
ATOM 757 C CA . SER A 1 104 ? 11.894 -0.597 8.576 1.00 89.06 104 SER A CA 1
ATOM 758 C C . SER A 1 104 ? 12.685 -1.580 7.708 1.00 89.06 104 SER A C 1
ATOM 760 O O . SER A 1 104 ? 13.897 -1.695 7.881 1.00 89.06 104 SER A O 1
ATOM 762 N N . VAL A 1 105 ? 12.023 -2.246 6.758 1.00 90.69 105 VAL A N 1
ATOM 763 C CA . VAL A 1 105 ? 12.649 -3.156 5.785 1.00 90.69 105 VAL A CA 1
ATOM 764 C C . VAL A 1 105 ? 12.880 -2.506 4.414 1.00 90.69 105 VAL A C 1
ATOM 766 O O . VAL A 1 105 ? 13.375 -3.162 3.497 1.00 90.69 105 VAL A O 1
ATOM 769 N N . GLY A 1 106 ? 12.554 -1.217 4.266 1.00 87.81 106 GLY A N 1
ATOM 770 C CA . GLY A 1 106 ? 12.688 -0.475 3.009 1.00 87.81 106 GLY A CA 1
ATOM 771 C C . GLY A 1 106 ? 11.447 -0.493 2.113 1.00 87.81 106 GLY A C 1
ATOM 772 O O . GLY A 1 106 ? 11.526 -0.085 0.956 1.00 87.81 106 GLY A O 1
ATOM 773 N N . GLY A 1 107 ? 10.316 -0.976 2.626 1.00 86.81 107 GLY A N 1
ATOM 774 C CA . GLY A 1 107 ? 9.017 -0.921 1.967 1.00 86.81 107 GLY A CA 1
ATOM 775 C C . GLY A 1 107 ? 8.360 0.462 2.046 1.00 86.81 107 GLY A C 1
ATOM 776 O O . GLY A 1 107 ? 8.808 1.364 2.755 1.00 86.81 107 GLY A O 1
ATOM 777 N N . SER A 1 108 ? 7.272 0.637 1.297 1.00 87.25 108 SER A N 1
ATOM 778 C CA . SER A 1 108 ? 6.466 1.862 1.302 1.00 87.25 108 SER A CA 1
ATOM 779 C C . SER A 1 108 ? 5.430 1.862 2.430 1.00 87.25 108 SER A C 1
ATOM 781 O O . SER A 1 108 ? 5.167 0.829 3.050 1.00 87.25 108 SER A O 1
ATOM 783 N N . GLY A 1 109 ? 4.783 3.010 2.659 1.00 83.88 109 GLY A N 1
ATOM 784 C CA . GLY A 1 109 ? 3.562 3.056 3.465 1.00 83.88 109 GLY A CA 1
ATOM 785 C C . GLY A 1 109 ? 2.502 2.104 2.911 1.00 83.88 109 GLY A C 1
ATOM 786 O O . GLY A 1 109 ? 2.385 1.949 1.692 1.00 83.88 109 GLY A O 1
ATOM 787 N N . VAL A 1 110 ? 1.778 1.439 3.808 1.00 87.38 110 VAL A N 1
ATOM 788 C CA . VAL A 1 110 ? 0.725 0.478 3.464 1.00 87.38 110 VAL A CA 1
ATOM 789 C C . VAL A 1 110 ? -0.618 0.999 3.957 1.00 87.38 110 VAL A C 1
ATOM 791 O O . VAL A 1 110 ? -0.663 1.803 4.883 1.00 87.38 110 VAL A O 1
ATOM 794 N N . THR A 1 111 ? -1.698 0.571 3.303 1.00 89.44 111 THR A N 1
ATOM 795 C CA . THR A 1 111 ? -3.067 0.839 3.748 1.00 89.44 111 THR A CA 1
ATOM 796 C C . THR A 1 111 ? -4.042 -0.203 3.204 1.00 89.44 111 THR A C 1
ATOM 798 O O . THR A 1 111 ? -3.672 -1.110 2.451 1.00 89.44 111 THR A O 1
ATOM 801 N N . THR A 1 112 ? -5.301 -0.102 3.615 1.00 84.88 112 THR A N 1
ATOM 802 C CA . THR A 1 112 ? -6.382 -1.006 3.225 1.00 84.88 112 THR A CA 1
ATOM 803 C C . THR A 1 112 ? -6.689 -0.883 1.725 1.00 84.88 112 THR A C 1
ATOM 805 O O . THR A 1 112 ? -6.874 0.215 1.215 1.00 84.88 112 THR A O 1
ATOM 808 N N . TYR A 1 113 ? -6.809 -2.007 1.010 1.00 81.00 113 TYR A N 1
ATOM 809 C CA . TYR A 1 113 ? -7.075 -2.005 -0.435 1.00 81.00 113 TYR A CA 1
ATOM 810 C C . TYR A 1 113 ? -8.566 -1.842 -0.766 1.00 81.00 113 TYR A C 1
ATOM 812 O O . TYR A 1 113 ? -9.375 -2.751 -0.540 1.00 81.00 113 TYR A O 1
ATOM 820 N N . ALA A 1 114 ? -8.915 -0.722 -1.404 1.00 79.44 114 ALA A N 1
ATOM 821 C CA . ALA A 1 114 ? -10.253 -0.462 -1.938 1.00 79.44 114 ALA A CA 1
ATOM 822 C C . ALA A 1 114 ? -10.704 -1.529 -2.956 1.00 79.44 114 ALA A C 1
ATOM 824 O O . ALA A 1 114 ? -11.893 -1.822 -3.088 1.00 79.44 114 ALA A O 1
ATOM 825 N N . GLU A 1 115 ? -9.756 -2.120 -3.686 1.00 80.94 115 GLU A N 1
ATOM 826 C CA . GLU A 1 115 ? -9.944 -3.249 -4.598 1.00 80.94 115 GLU A CA 1
ATOM 827 C C . GLU A 1 115 ? -10.677 -4.406 -3.917 1.00 80.94 115 GLU A C 1
ATOM 829 O O . GLU A 1 115 ? -11.711 -4.864 -4.410 1.00 80.94 115 GLU A O 1
ATOM 834 N N . ASN A 1 116 ? -10.154 -4.852 -2.773 1.00 83.56 116 ASN A N 1
ATOM 835 C CA . ASN A 1 116 ? -10.657 -6.024 -2.061 1.00 83.56 116 ASN A CA 1
ATOM 836 C C . ASN A 1 116 ? -12.035 -5.735 -1.462 1.00 83.56 116 ASN A C 1
A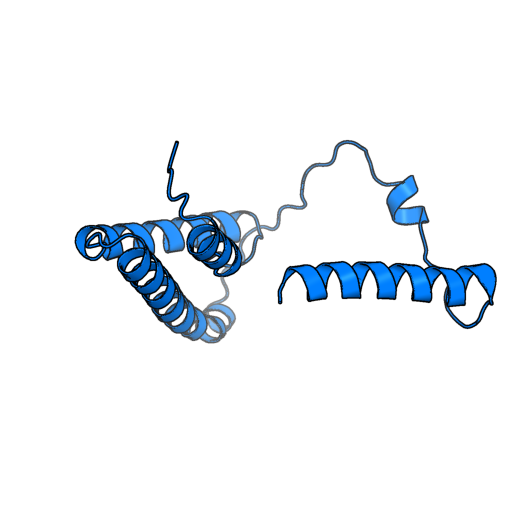TOM 838 O O . ASN A 1 116 ? -12.933 -6.573 -1.517 1.00 83.56 116 ASN A O 1
ATOM 842 N N . ILE A 1 117 ? -12.235 -4.508 -0.976 1.00 84.62 117 ILE A N 1
ATOM 843 C CA . ILE A 1 117 ? -13.525 -4.013 -0.483 1.00 84.62 117 ILE A CA 1
ATOM 844 C C . ILE A 1 117 ? -14.586 -4.055 -1.588 1.00 84.62 117 ILE A C 1
ATOM 846 O O . ILE A 1 117 ? -15.697 -4.531 -1.357 1.00 84.62 117 ILE A O 1
ATOM 850 N N . GLY A 1 118 ? -14.234 -3.647 -2.810 1.00 81.06 118 GLY A N 1
ATOM 851 C CA . GLY A 1 118 ? -15.127 -3.733 -3.964 1.00 81.06 118 GLY A CA 1
ATOM 852 C C . GLY A 1 118 ? -15.527 -5.169 -4.320 1.00 81.06 118 GLY A C 1
ATOM 853 O O . GLY A 1 118 ? -16.682 -5.415 -4.664 1.00 81.06 118 GLY A O 1
ATOM 854 N N . VAL A 1 119 ? -14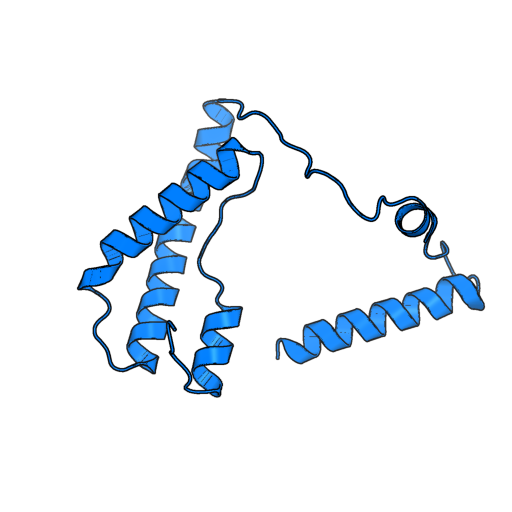.613 -6.137 -4.199 1.00 83.44 119 VAL A N 1
ATOM 855 C CA . VAL A 1 119 ? -14.939 -7.558 -4.424 1.00 83.44 119 VAL A CA 1
ATOM 856 C C . VAL A 1 119 ? -15.894 -8.076 -3.349 1.00 83.44 119 VAL A C 1
ATOM 858 O O . VAL A 1 119 ? -16.880 -8.735 -3.683 1.00 83.44 119 VAL A O 1
ATOM 861 N N . MET A 1 120 ? -15.667 -7.732 -2.079 1.00 84.88 120 MET A N 1
ATOM 862 C CA . MET A 1 120 ? -16.577 -8.085 -0.981 1.00 84.88 120 MET A CA 1
ATOM 863 C C . MET A 1 120 ? -17.977 -7.480 -1.176 1.00 84.88 120 MET A C 1
ATOM 865 O O . MET A 1 120 ? -18.977 -8.133 -0.888 1.00 84.88 120 MET A O 1
ATOM 869 N N . ALA A 1 121 ? -18.066 -6.265 -1.727 1.00 82.00 121 ALA A N 1
ATOM 870 C CA . ALA A 1 121 ? -19.335 -5.611 -2.055 1.00 82.00 121 ALA A CA 1
ATOM 871 C C . ALA A 1 121 ? -20.181 -6.423 -3.049 1.00 82.00 121 ALA A C 1
ATOM 873 O O . ALA A 1 121 ? -21.388 -6.573 -2.873 1.00 82.00 121 ALA A O 1
ATOM 874 N N . VAL A 1 122 ? -19.536 -6.943 -4.098 1.00 84.75 122 VAL A N 1
ATOM 875 C CA . VAL A 1 122 ? -20.201 -7.665 -5.193 1.00 84.75 122 VAL A CA 1
ATOM 876 C C . VAL A 1 122 ? -20.513 -9.104 -4.799 1.00 84.75 122 VAL A C 1
ATOM 878 O O . VAL A 1 122 ? -21.603 -9.601 -5.064 1.00 84.75 122 VAL A O 1
ATOM 881 N N . THR A 1 123 ? -19.555 -9.777 -4.165 1.00 85.69 123 THR A N 1
ATOM 882 C CA . THR A 1 123 ? -19.674 -11.199 -3.813 1.00 85.69 123 THR A CA 1
ATOM 883 C C . THR A 1 123 ? -20.504 -11.431 -2.556 1.00 85.69 123 THR A C 1
ATOM 885 O O . THR A 1 123 ? -20.991 -12.539 -2.355 1.00 85.69 123 THR A O 1
ATOM 888 N N . LYS A 1 124 ? -20.678 -10.403 -1.710 1.00 82.94 124 LYS A N 1
ATOM 889 C CA . LYS A 1 124 ? -21.291 -10.496 -0.374 1.00 82.94 124 LYS A CA 1
ATOM 890 C C . LYS A 1 124 ? -20.629 -11.536 0.539 1.00 82.94 124 LYS A C 1
ATOM 892 O O . LYS A 1 124 ? -21.234 -11.996 1.506 1.00 82.94 124 LYS A O 1
ATOM 897 N N . VAL A 1 125 ? -19.383 -11.903 0.245 1.00 82.56 125 VAL A N 1
ATOM 898 C CA . VAL A 1 125 ? -18.572 -12.782 1.083 1.00 82.56 125 VAL A CA 1
ATOM 899 C C . VAL A 1 125 ? -17.665 -11.898 1.930 1.00 82.56 125 VAL A C 1
ATOM 901 O O . VAL A 1 125 ? -16.758 -11.252 1.416 1.00 82.56 125 VAL A O 1
ATOM 904 N N . TYR A 1 126 ? -17.934 -11.867 3.235 1.00 80.38 126 TYR A N 1
ATOM 905 C CA . TYR A 1 126 ? -17.205 -11.058 4.223 1.00 80.38 126 TYR A CA 1
ATOM 906 C C . TYR A 1 126 ? -16.457 -11.934 5.241 1.00 80.38 126 TYR A C 1
ATOM 908 O O . TYR A 1 126 ? -16.236 -11.513 6.377 1.00 80.38 126 TYR A O 1
ATOM 916 N N . SER A 1 127 ? -16.152 -13.185 4.872 1.00 76.31 127 SER A N 1
ATOM 917 C CA . SER A 1 127 ? -15.502 -14.137 5.776 1.00 76.31 127 SER A CA 1
ATOM 918 C C . SER A 1 127 ? -14.100 -13.662 6.143 1.00 76.31 127 SER A C 1
ATOM 920 O O . SER A 1 127 ? -13.328 -13.253 5.279 1.00 76.31 127 SER A O 1
ATOM 922 N N . THR A 1 128 ? -13.776 -13.744 7.430 1.00 69.38 128 THR A N 1
ATOM 923 C CA . THR A 1 128 ? -12.420 -13.550 7.962 1.00 69.38 128 THR A CA 1
ATOM 924 C C . THR A 1 128 ? -11.697 -14.882 8.201 1.00 69.38 128 THR A C 1
ATOM 926 O O . THR A 1 128 ? -10.614 -14.877 8.781 1.00 69.38 128 THR A O 1
ATOM 929 N N . LEU A 1 129 ? -12.328 -16.002 7.818 1.00 41.47 129 LEU A N 1
ATOM 930 C CA . LEU A 1 129 ? -11.860 -17.389 7.923 1.00 41.47 129 LEU A CA 1
ATOM 931 C C . LEU A 1 129 ? -11.950 -18.088 6.565 1.00 41.47 129 LEU A C 1
ATOM 933 O O . LEU A 1 129 ? -12.952 -17.826 5.852 1.00 41.47 129 LEU A O 1
#

pLDDT: mean 84.57, std 7.59, range [41.47, 94.75]

Mean predicted aligned error: 8.46 Å

Foldseek 3Di:
DVVCVVVVVVVVVVVVQCCCVPVVVDPHDDCVCVVPDDPDDDDQFDAADDDPVVCVVCVVVLVVQLVVQVVLQVLLCVQLVHDCVVCSVVQSVVQVVVQVVLNRRPHHRDHDDPVVSVVCNVVVDPDPD

Sequence (129 aa):
QRLLILVGLIVACLLYGVMTNVLGLGKAVDYTLVSHAAWFGLPHFSTPAFNGQAMMLIAPVAVILVAENLGHLKAVAGMTGRNMDPYMGRAFVGDGLATMLSGSVGGSGVTTYAENIGVMAVTKVYSTL

Secondary structure (DSSP, 8-state):
-HHHHHHHHHHHHHHHHHHHHTS-SS-----HHHHTS-SS-PPPP------HHHHHHHHHHHHHHHHHHHHHHHHHHHHHTS--HHHHHHHHHHHHHHHHHHHHTTPPP----HHHHHHHHHH------

Solvent-accessible surface area (backbone atoms only — not comparable to full-atom values): 7755 Å² total; per-residue (Å²): 114,70,68,56,52,53,51,48,50,53,51,49,52,51,52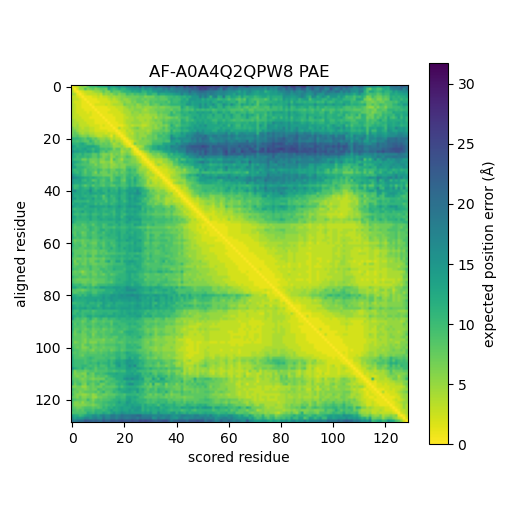,49,43,47,42,14,64,73,67,60,76,51,81,54,77,78,56,62,68,64,76,69,50,64,96,73,75,82,79,87,72,35,80,70,78,92,47,71,70,63,49,61,71,50,51,65,54,58,58,53,52,52,55,50,48,50,50,53,47,52,51,51,21,68,72,70,75,45,90,46,70,88,48,48,66,58,50,53,52,49,38,52,50,50,20,52,56,29,35,55,46,53,45,62,83,58,74,82,58,66,70,59,53,53,50,32,66,75,69,68,56,81,72,94,119

Radius of gyration: 20.69 Å; Cα contacts (8 Å, |Δi|>4): 66; chains: 1; bounding box: 43×36×55 Å